Protein AF-A0A957K430-F1 (afdb_monomer_lite)

Radius of gyration: 29.55 Å; chains: 1; bounding box: 72×69×64 Å

Sequence (177 aa):
MTTSRLPGATAEYQPSEAQLERARALDRFNLWAVYLPVIVVSLLVLVLLALLIWTAVINDRSRTLVSATADLLTILAIAPTLLLCALLPGLAIYTVVEGRRRDMAPLRSLQRLFWRLESLIVRVRGIVNQYAPQVARPVTRFNAWFARQETLITRLLTPGGAATVRQDRDSTHELEE

Structure (mmCIF, N/CA/C/O backbone):
data_AF-A0A957K430-F1
#
_entry.id   AF-A0A957K430-F1
#
loop_
_atom_site.group_PDB
_atom_site.id
_atom_site.type_symbol
_atom_site.label_atom_id
_atom_site.label_alt_id
_atom_site.label_comp_id
_atom_site.label_asym_id
_atom_site.label_entity_id
_atom_site.label_seq_id
_atom_site.pdbx_PDB_ins_code
_atom_site.Cartn_x
_atom_site.Cartn_y
_atom_site.Cartn_z
_atom_site.occupancy
_atom_site.B_iso_or_equiv
_atom_site.auth_seq_id
_atom_site.auth_comp_id
_atom_site.auth_asym_id
_atom_site.auth_atom_id
_atom_site.pdbx_PDB_model_num
ATOM 1 N N . MET A 1 1 ? -31.094 -24.430 36.180 1.00 42.03 1 MET A N 1
ATOM 2 C CA . MET A 1 1 ? -30.079 -24.588 35.117 1.00 42.03 1 MET A CA 1
ATOM 3 C C . MET A 1 1 ? -30.714 -25.376 33.987 1.00 42.03 1 MET A C 1
ATOM 5 O O . MET A 1 1 ? -30.893 -26.576 34.121 1.00 42.03 1 MET A O 1
ATOM 9 N N . THR A 1 2 ? -31.117 -24.693 32.923 1.00 39.41 2 THR A N 1
ATOM 10 C CA . THR A 1 2 ? -31.759 -25.289 31.745 1.00 39.41 2 THR A CA 1
ATOM 11 C C . THR A 1 2 ? -30.963 -24.819 30.539 1.00 39.41 2 THR A C 1
ATOM 13 O O . THR A 1 2 ? -31.035 -23.663 30.137 1.00 39.41 2 THR A O 1
ATOM 16 N N . THR A 1 3 ? -30.116 -25.698 30.017 1.00 50.22 3 THR A N 1
ATOM 17 C CA . THR A 1 3 ? -29.361 -25.479 28.787 1.00 50.22 3 THR A CA 1
ATOM 18 C C . THR A 1 3 ? -30.305 -25.697 27.606 1.00 50.22 3 THR A C 1
ATOM 20 O O . THR A 1 3 ? -30.557 -26.828 27.196 1.00 50.22 3 THR A O 1
ATOM 23 N N . SER A 1 4 ? -30.863 -24.615 27.054 1.00 52.12 4 SER A N 1
ATOM 24 C CA . SER A 1 4 ? -31.600 -24.694 25.792 1.00 52.12 4 SER A CA 1
ATOM 25 C C . SER A 1 4 ? -30.613 -24.993 24.659 1.00 52.12 4 SER A C 1
ATOM 27 O O . SER A 1 4 ? -29.911 -24.105 24.172 1.00 52.12 4 SER A O 1
ATOM 29 N N . ARG A 1 5 ? -30.537 -26.262 24.250 1.00 51.88 5 ARG A N 1
ATOM 30 C CA . ARG A 1 5 ? -29.963 -26.660 22.961 1.00 51.88 5 ARG A CA 1
ATOM 31 C C . ARG A 1 5 ? -30.824 -26.044 21.858 1.00 51.88 5 ARG A C 1
ATOM 33 O O . ARG A 1 5 ? -31.974 -26.443 21.704 1.00 51.88 5 ARG A O 1
ATOM 40 N N . LEU A 1 6 ? -30.285 -25.088 21.104 1.00 54.28 6 LEU A N 1
ATOM 41 C CA . LEU A 1 6 ? -30.904 -24.668 19.848 1.00 54.28 6 LEU A CA 1
ATOM 42 C C . LEU A 1 6 ? -30.546 -25.700 18.764 1.00 54.28 6 LEU A C 1
ATOM 44 O O . LEU A 1 6 ? -29.362 -26.010 18.600 1.00 54.28 6 LEU A O 1
ATOM 48 N N . PRO A 1 7 ? -31.545 -26.278 18.076 1.00 52.12 7 PRO A N 1
ATOM 49 C CA . PRO A 1 7 ? -31.332 -27.302 17.066 1.00 52.12 7 PRO A CA 1
ATOM 50 C C . PRO A 1 7 ? -30.754 -26.680 15.792 1.00 52.12 7 PRO A C 1
ATOM 52 O O . PRO A 1 7 ? -31.041 -25.532 15.453 1.00 52.12 7 PRO A O 1
ATOM 55 N N . GLY A 1 8 ? -29.923 -27.455 15.097 1.00 55.81 8 GLY A N 1
ATOM 56 C CA . GLY A 1 8 ? -29.256 -27.058 13.865 1.00 55.81 8 GLY A CA 1
ATOM 57 C C . GLY A 1 8 ? -30.226 -26.691 12.746 1.00 55.81 8 GLY A C 1
ATOM 58 O O . GLY A 1 8 ? -30.684 -27.556 12.008 1.00 55.81 8 GLY A O 1
ATOM 59 N N . ALA A 1 9 ? -30.453 -25.394 12.571 1.00 51.62 9 ALA A N 1
ATO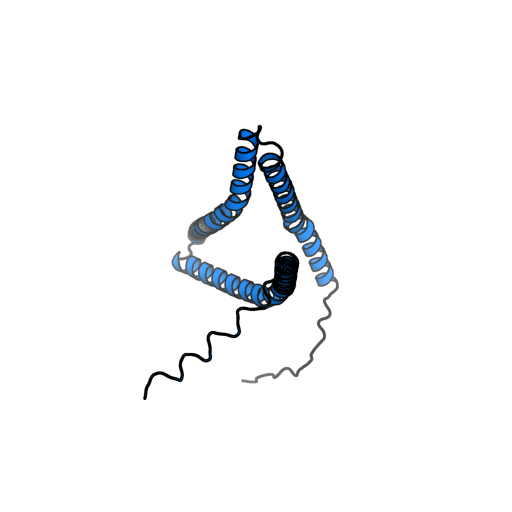M 60 C CA . ALA A 1 9 ? -30.861 -24.824 11.303 1.00 51.62 9 ALA A CA 1
ATOM 61 C C . ALA A 1 9 ? -29.636 -24.127 10.707 1.00 51.62 9 ALA A C 1
ATOM 63 O O . ALA A 1 9 ? -29.209 -23.076 11.186 1.00 51.62 9 ALA A O 1
ATOM 64 N N . THR A 1 10 ? -29.075 -24.696 9.643 1.00 57.97 10 THR A N 1
ATOM 65 C CA . THR A 1 10 ? -28.333 -23.931 8.637 1.00 57.97 10 THR A CA 1
ATOM 66 C C . THR A 1 10 ? -29.332 -23.003 7.945 1.00 57.97 10 THR A C 1
ATOM 68 O O . THR A 1 10 ? -29.718 -23.231 6.803 1.00 57.97 10 THR A O 1
ATOM 71 N N . ALA A 1 11 ? -29.850 -22.014 8.676 1.00 61.00 11 ALA A N 1
ATOM 72 C CA . ALA A 1 11 ? -30.617 -20.938 8.086 1.00 61.00 11 ALA A CA 1
ATOM 73 C C . ALA A 1 11 ? -29.635 -20.192 7.185 1.00 61.00 11 ALA A C 1
ATOM 75 O O . ALA A 1 11 ? -28.700 -19.549 7.667 1.00 61.00 11 ALA A O 1
ATOM 76 N N . GLU A 1 12 ? -29.787 -20.393 5.881 1.00 63.53 12 GLU A N 1
ATOM 77 C CA . GLU A 1 12 ? -29.040 -19.677 4.863 1.00 63.53 12 GLU A CA 1
ATOM 78 C C . GLU A 1 12 ? -29.167 -18.183 5.171 1.00 63.53 12 GLU A C 1
ATOM 80 O O . GLU A 1 12 ? -30.272 -17.648 5.286 1.00 63.53 12 GLU A O 1
ATOM 85 N N . TYR A 1 13 ? -28.033 -17.538 5.449 1.00 69.69 13 TYR A N 1
ATOM 86 C CA . TYR A 1 13 ? -28.005 -16.139 5.850 1.00 69.69 13 TYR A CA 1
ATOM 87 C C . TYR A 1 13 ? -28.546 -15.291 4.694 1.00 69.69 13 TYR A C 1
ATOM 89 O O . TYR A 1 13 ? -27.831 -15.021 3.731 1.00 69.69 13 TYR A O 1
ATOM 97 N N . GLN A 1 14 ? -29.811 -14.881 4.786 1.00 78.31 14 GLN A N 1
ATOM 98 C CA . GLN A 1 14 ? -30.399 -13.880 3.905 1.00 78.31 14 GLN A CA 1
ATOM 99 C C . GLN A 1 14 ? -30.192 -12.500 4.539 1.00 78.31 14 GLN A C 1
ATOM 101 O O . GLN A 1 14 ? -30.824 -12.193 5.555 1.00 78.31 14 GLN A O 1
ATOM 106 N N . PRO A 1 15 ? -29.282 -11.667 4.001 1.00 75.69 15 PRO A N 1
ATOM 107 C CA . PRO A 1 15 ? -29.088 -10.319 4.510 1.00 75.69 15 PRO A CA 1
ATOM 108 C C . PRO A 1 15 ? -30.360 -9.497 4.298 1.00 75.69 15 PRO A C 1
ATOM 110 O O . PRO A 1 15 ? -30.990 -9.570 3.243 1.00 75.69 15 PRO A O 1
ATOM 113 N N . SER A 1 16 ? -30.724 -8.682 5.289 1.00 85.88 16 SER A N 1
ATOM 114 C CA . SER A 1 16 ? -31.849 -7.759 5.123 1.00 85.88 16 SER A CA 1
ATOM 115 C C . SER A 1 16 ? -31.508 -6.658 4.116 1.00 85.88 16 SER A C 1
ATOM 117 O O . SER A 1 16 ? -30.337 -6.315 3.922 1.00 85.88 16 SER A O 1
ATOM 119 N N . GLU A 1 17 ? -32.520 -6.046 3.499 1.00 85.19 17 GLU A N 1
ATOM 120 C CA . GLU A 1 17 ? -32.313 -4.962 2.525 1.00 85.19 17 GLU A CA 1
ATOM 121 C C . GLU A 1 17 ? -31.482 -3.805 3.111 1.00 85.19 17 GLU A C 1
ATOM 123 O O . GLU A 1 17 ? -30.538 -3.326 2.484 1.00 85.19 17 GLU A O 1
ATOM 128 N N . ALA A 1 18 ? -31.716 -3.455 4.380 1.00 81.44 18 ALA A N 1
ATOM 129 C CA . ALA A 1 18 ? -30.932 -2.447 5.095 1.00 81.44 18 ALA A CA 1
ATOM 130 C C . ALA A 1 18 ? -29.457 -2.852 5.315 1.00 81.44 18 ALA A C 1
ATOM 132 O O . ALA A 1 18 ? -28.578 -1.992 5.409 1.00 81.44 18 ALA A O 1
ATOM 133 N N . GLN A 1 19 ? -29.153 -4.150 5.421 1.00 80.00 19 GLN A N 1
ATOM 134 C CA . GLN A 1 19 ? -27.773 -4.643 5.508 1.00 80.00 19 GLN A CA 1
ATOM 135 C C . GLN A 1 19 ? -27.076 -4.587 4.143 1.00 80.00 19 GLN A C 1
ATOM 137 O O . GLN A 1 19 ? -25.907 -4.201 4.074 1.00 80.00 19 GLN A O 1
ATOM 142 N N . LEU A 1 20 ? -27.797 -4.894 3.062 1.00 83.88 20 LEU A N 1
ATOM 143 C CA . LEU A 1 20 ? -27.290 -4.788 1.691 1.00 83.88 20 LEU A CA 1
ATOM 144 C C . LEU A 1 20 ? -26.968 -3.340 1.306 1.00 83.88 20 LEU A C 1
ATOM 146 O O . LEU A 1 20 ? -25.928 -3.082 0.700 1.00 83.88 20 LEU A O 1
ATOM 150 N N . GLU A 1 21 ? -27.806 -2.379 1.692 1.00 83.69 21 GLU A N 1
ATOM 151 C CA . GLU A 1 21 ? -27.538 -0.960 1.436 1.00 83.69 21 GLU A CA 1
ATOM 152 C C . GLU A 1 21 ? -26.276 -0.465 2.149 1.00 83.69 21 GLU A C 1
ATOM 154 O O . GLU A 1 21 ? -25.452 0.231 1.547 1.00 83.69 21 GLU A O 1
ATOM 159 N N . ARG A 1 22 ? -26.075 -0.879 3.408 1.00 84.00 22 ARG A N 1
ATOM 160 C CA . ARG A 1 22 ? -24.855 -0.564 4.167 1.00 84.00 22 ARG A CA 1
ATOM 161 C C . ARG A 1 22 ? -23.616 -1.183 3.528 1.00 84.00 22 ARG A C 1
ATOM 163 O O . ARG A 1 22 ? -22.599 -0.501 3.426 1.00 84.00 22 ARG A O 1
ATOM 170 N N . ALA A 1 23 ? -23.706 -2.426 3.057 1.00 83.06 23 ALA A N 1
ATOM 171 C CA . ALA A 1 23 ? -22.608 -3.091 2.357 1.00 83.06 23 ALA A CA 1
ATOM 172 C C . ALA A 1 23 ? -22.225 -2.346 1.065 1.00 83.06 23 ALA A C 1
ATOM 174 O O . ALA A 1 23 ? -21.067 -1.981 0.888 1.00 83.06 23 ALA A O 1
ATOM 175 N N . ARG A 1 24 ? -23.202 -1.983 0.222 1.00 86.44 24 ARG A N 1
ATOM 176 C CA . ARG A 1 24 ? -22.948 -1.210 -1.012 1.00 86.44 24 ARG A CA 1
ATOM 177 C C . ARG A 1 24 ? -22.379 0.186 -0.744 1.00 86.44 24 ARG A C 1
ATOM 179 O O . ARG A 1 24 ? -21.671 0.745 -1.583 1.00 86.44 24 ARG A O 1
ATOM 186 N N . ALA A 1 25 ? -22.739 0.812 0.376 1.00 84.19 25 ALA A N 1
ATOM 187 C CA . ALA A 1 25 ? -22.161 2.092 0.782 1.00 84.19 25 ALA A CA 1
ATOM 188 C C . ALA A 1 25 ? -20.690 1.936 1.205 1.00 84.19 25 ALA A C 1
ATOM 190 O O . ALA A 1 25 ? -19.847 2.720 0.767 1.00 84.19 25 ALA A O 1
ATOM 191 N N . LEU A 1 26 ? -20.379 0.897 1.986 1.00 84.25 26 LEU A N 1
ATOM 192 C CA . LEU A 1 26 ? -19.012 0.542 2.378 1.00 84.25 26 LEU A CA 1
ATOM 193 C C . LEU A 1 26 ? -18.136 0.202 1.169 1.00 84.25 26 LEU A C 1
ATOM 195 O O . LEU A 1 26 ? -17.012 0.686 1.093 1.00 84.25 26 LEU A O 1
ATOM 199 N N . ASP A 1 27 ? -18.653 -0.554 0.202 1.00 85.94 27 ASP A N 1
ATOM 200 C CA . ASP A 1 27 ? -17.898 -0.923 -1.000 1.00 85.94 27 ASP A CA 1
ATOM 201 C C . ASP A 1 27 ? -17.532 0.299 -1.841 1.00 85.94 27 ASP A C 1
ATOM 203 O O . ASP A 1 27 ? -16.384 0.447 -2.259 1.00 85.94 27 ASP A O 1
ATOM 207 N N . ARG A 1 28 ? -18.479 1.225 -2.039 1.00 85.00 28 ARG A N 1
ATOM 208 C CA . ARG A 1 28 ? -18.211 2.490 -2.740 1.00 85.00 28 ARG A CA 1
ATOM 209 C C . ARG A 1 28 ? -17.177 3.329 -1.998 1.00 85.00 28 ARG A C 1
ATOM 211 O O . ARG A 1 28 ? -16.267 3.858 -2.629 1.00 85.00 28 ARG A O 1
ATOM 218 N N . PHE A 1 29 ? -17.290 3.427 -0.676 1.00 87.50 29 PHE A N 1
ATOM 219 C CA . PHE A 1 29 ? -16.303 4.139 0.128 1.00 87.50 29 PHE A CA 1
ATOM 220 C C . PHE A 1 29 ? -14.915 3.502 0.003 1.00 87.50 29 PHE A C 1
ATOM 222 O O . PHE A 1 29 ? -13.953 4.202 -0.296 1.00 87.50 29 PHE A O 1
ATOM 229 N N . ASN A 1 30 ? -14.810 2.180 0.146 1.00 86.75 30 ASN A N 1
ATOM 230 C CA . ASN A 1 30 ? -13.542 1.464 0.021 1.00 86.75 30 ASN A CA 1
ATOM 231 C C . ASN A 1 30 ? -12.935 1.616 -1.378 1.00 86.75 30 ASN A C 1
ATOM 233 O O . ASN A 1 30 ? -11.725 1.801 -1.497 1.00 86.75 30 ASN A O 1
ATOM 237 N N . LEU A 1 31 ? -13.755 1.598 -2.432 1.00 89.06 31 LEU A N 1
ATOM 238 C CA . LEU A 1 31 ? -13.306 1.834 -3.803 1.00 89.06 31 LEU A CA 1
ATOM 239 C C . LEU A 1 31 ? -12.592 3.177 -3.944 1.00 89.06 31 LEU A C 1
ATOM 241 O O . LEU A 1 31 ? -11.454 3.214 -4.403 1.00 89.06 31 LEU A O 1
ATOM 245 N N . TRP A 1 32 ? -13.228 4.261 -3.511 1.00 89.06 32 TRP A N 1
ATOM 246 C CA . TRP A 1 32 ? -12.690 5.609 -3.688 1.00 89.06 32 TRP A CA 1
ATOM 247 C C . TRP A 1 32 ? -11.604 5.973 -2.671 1.00 89.06 32 TRP A C 1
ATOM 249 O O . TRP A 1 32 ? -10.639 6.642 -3.028 1.00 89.06 32 TRP A O 1
ATOM 259 N N . ALA A 1 33 ? -11.739 5.535 -1.419 1.00 84.06 33 ALA A N 1
ATOM 260 C CA . ALA A 1 33 ? -10.854 5.941 -0.329 1.00 84.06 33 ALA A CA 1
ATOM 261 C C . ALA A 1 33 ? -9.649 5.012 -0.130 1.00 84.06 33 ALA A C 1
ATOM 263 O O . ALA A 1 33 ? -8.625 5.456 0.381 1.00 84.06 33 ALA A O 1
ATOM 264 N N . VAL A 1 34 ? -9.757 3.734 -0.506 1.00 85.38 34 VAL A N 1
ATOM 265 C CA . VAL A 1 34 ? -8.702 2.736 -0.271 1.00 85.38 34 VAL A CA 1
ATOM 266 C C . VAL A 1 34 ? -8.125 2.244 -1.589 1.00 85.38 34 VAL A C 1
ATOM 268 O O . VAL A 1 34 ? -6.931 2.394 -1.830 1.00 85.38 34 VAL A O 1
ATOM 271 N N . TYR A 1 35 ? -8.954 1.679 -2.466 1.00 86.44 35 TYR A N 1
ATOM 272 C CA . TYR A 1 35 ? -8.449 1.005 -3.662 1.00 86.44 35 TYR A CA 1
ATOM 273 C C . TYR A 1 35 ? -7.934 1.985 -4.715 1.00 86.44 35 TYR A C 1
ATOM 275 O O . TYR A 1 35 ? -6.835 1.790 -5.226 1.00 86.44 35 TYR A O 1
ATOM 283 N N . LEU A 1 36 ? -8.669 3.060 -5.008 1.00 90.62 36 LEU A N 1
ATOM 284 C CA . LEU A 1 36 ? -8.257 4.060 -5.992 1.00 90.62 36 LEU A CA 1
ATOM 285 C C . LEU A 1 36 ? -6.883 4.685 -5.675 1.00 90.62 36 LEU A C 1
ATOM 287 O O . LEU A 1 36 ? -6.017 4.628 -6.548 1.00 90.62 36 LEU A O 1
ATOM 291 N N . PRO A 1 37 ? -6.611 5.228 -4.469 1.00 84.44 37 PRO A N 1
ATOM 292 C CA . PRO A 1 37 ? -5.294 5.789 -4.173 1.00 84.44 37 PRO A CA 1
ATOM 293 C C . PRO A 1 37 ? -4.187 4.730 -4.212 1.00 84.44 37 PRO A C 1
ATOM 295 O O . PRO A 1 37 ? -3.105 5.014 -4.719 1.00 84.44 37 PRO A O 1
ATOM 298 N N . VAL A 1 38 ? -4.453 3.496 -3.766 1.00 85.88 38 VAL A N 1
ATOM 299 C CA . VAL A 1 38 ? -3.484 2.392 -3.877 1.00 85.88 38 VAL A CA 1
ATOM 300 C C . VAL A 1 38 ? -3.161 2.083 -5.340 1.00 85.88 38 VAL A C 1
ATOM 302 O O . VAL A 1 38 ? -1.989 1.917 -5.679 1.00 85.88 38 VAL A O 1
ATOM 305 N N . ILE A 1 39 ? -4.164 2.050 -6.222 1.00 88.56 39 ILE A N 1
ATOM 306 C CA . ILE A 1 39 ? -3.973 1.840 -7.664 1.00 88.56 39 ILE A CA 1
ATOM 307 C C . ILE A 1 39 ? -3.162 2.989 -8.269 1.00 88.56 39 ILE A C 1
ATOM 309 O O . ILE A 1 39 ? -2.197 2.732 -8.984 1.00 88.56 39 ILE A O 1
ATOM 313 N N . VAL A 1 40 ? -3.503 4.243 -7.957 1.00 91.56 40 VAL A N 1
ATOM 314 C CA . VAL A 1 40 ? -2.795 5.428 -8.471 1.00 91.56 40 VAL A CA 1
ATOM 315 C C . VAL A 1 40 ? -1.325 5.415 -8.056 1.00 91.56 40 VAL A C 1
ATOM 317 O O . VAL A 1 40 ? -0.451 5.589 -8.902 1.00 91.56 40 VAL A O 1
ATOM 320 N N . VAL A 1 41 ? -1.036 5.150 -6.780 1.00 86.56 41 VAL A N 1
ATOM 321 C CA . VAL A 1 41 ? 0.344 5.046 -6.283 1.00 86.56 41 VAL A CA 1
ATOM 322 C C . VAL A 1 41 ? 1.075 3.877 -6.946 1.00 86.56 41 VAL A C 1
ATOM 324 O O . VAL A 1 41 ? 2.214 4.037 -7.371 1.00 86.56 41 VAL A O 1
ATOM 327 N N . SER A 1 42 ? 0.421 2.724 -7.103 1.00 85.94 42 SER A N 1
ATOM 328 C CA . SER A 1 42 ? 1.024 1.553 -7.758 1.00 85.94 42 SER A CA 1
ATOM 329 C C . SER A 1 42 ? 1.378 1.830 -9.224 1.00 85.94 42 SER A C 1
ATOM 331 O O . SER A 1 42 ? 2.466 1.475 -9.676 1.00 85.94 42 SER A O 1
ATOM 333 N N . LEU A 1 43 ? 0.490 2.504 -9.964 1.00 92.44 43 LEU A N 1
ATOM 334 C CA . LEU A 1 43 ? 0.752 2.933 -11.340 1.00 92.44 43 LEU A CA 1
ATOM 335 C C . LEU A 1 43 ? 1.891 3.952 -11.404 1.00 92.44 43 LEU A C 1
ATOM 337 O O . LEU A 1 43 ? 2.758 3.836 -12.265 1.00 92.44 43 LEU A O 1
ATOM 341 N N . LEU A 1 44 ? 1.928 4.911 -10.476 1.00 89.62 44 LEU A N 1
ATOM 342 C CA . LEU A 1 44 ? 3.011 5.887 -10.391 1.00 89.62 44 LEU A CA 1
ATOM 343 C C . LEU A 1 44 ? 4.366 5.198 -10.177 1.00 89.62 44 LEU A C 1
ATOM 345 O O . LEU A 1 44 ? 5.322 5.513 -10.880 1.00 89.62 44 LEU A O 1
ATOM 349 N N . VAL A 1 45 ? 4.444 4.221 -9.266 1.00 87.25 45 VAL A N 1
ATOM 350 C CA . VAL A 1 45 ? 5.665 3.426 -9.042 1.00 87.25 45 VAL A CA 1
ATOM 351 C C . VAL A 1 45 ? 6.086 2.693 -10.311 1.00 87.25 45 VAL A C 1
ATOM 353 O O . VAL A 1 45 ? 7.260 2.742 -10.667 1.00 87.25 45 VAL A O 1
ATOM 356 N N . LEU A 1 46 ? 5.152 2.048 -11.019 1.00 89.75 46 LEU A N 1
ATOM 357 C CA . LEU A 1 46 ? 5.450 1.355 -12.277 1.00 89.75 46 LEU A CA 1
ATOM 358 C C . LEU A 1 46 ? 6.007 2.308 -13.342 1.00 89.75 46 LEU A C 1
ATOM 360 O O . LEU A 1 46 ? 6.986 1.973 -14.007 1.00 89.75 46 LEU A O 1
ATOM 364 N N . VAL A 1 47 ? 5.422 3.500 -13.479 1.00 90.38 47 VAL A N 1
ATOM 365 C CA . VAL A 1 47 ? 5.899 4.531 -14.413 1.00 90.38 47 VAL A CA 1
ATOM 366 C C . VAL A 1 47 ? 7.300 5.008 -14.033 1.00 90.38 47 VAL A C 1
ATO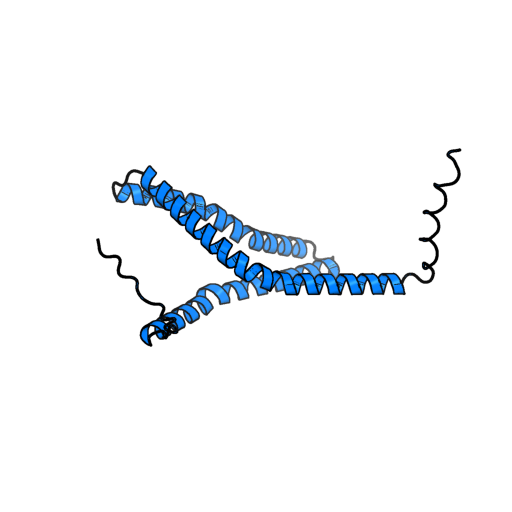M 368 O O . VAL A 1 47 ? 8.169 5.082 -14.900 1.00 90.38 47 VAL A O 1
ATOM 371 N N . LEU A 1 48 ? 7.548 5.288 -12.751 1.00 86.44 48 LEU A N 1
ATOM 372 C CA . LEU A 1 48 ? 8.867 5.700 -12.263 1.00 86.44 48 LEU A CA 1
ATOM 373 C C . LEU A 1 48 ? 9.919 4.605 -12.465 1.00 86.44 48 LEU A C 1
ATOM 375 O O . LEU A 1 48 ? 11.045 4.903 -12.852 1.00 86.44 48 LEU A O 1
ATOM 379 N N . LEU A 1 49 ? 9.551 3.341 -12.259 1.00 86.44 49 LEU A N 1
ATOM 380 C CA . LEU A 1 49 ? 10.436 2.201 -12.470 1.00 86.44 49 LEU A CA 1
ATOM 381 C C . LEU A 1 49 ? 10.768 2.013 -13.957 1.00 86.44 49 LEU A C 1
ATOM 383 O O . LEU A 1 49 ? 11.928 1.808 -14.305 1.00 86.44 49 LEU A O 1
ATOM 387 N N . ALA A 1 50 ? 9.779 2.150 -14.844 1.00 87.50 50 ALA A N 1
ATOM 388 C CA . ALA A 1 50 ? 10.003 2.133 -16.287 1.00 87.50 50 ALA A CA 1
ATOM 389 C C . ALA A 1 50 ? 10.911 3.294 -16.737 1.00 87.50 50 ALA A C 1
ATOM 391 O O . ALA A 1 50 ? 11.834 3.080 -17.522 1.00 87.50 50 ALA A O 1
ATOM 392 N N . LEU A 1 51 ? 10.701 4.501 -16.195 1.00 85.00 51 LEU A N 1
ATOM 393 C CA . LEU A 1 51 ? 11.561 5.669 -16.420 1.00 85.00 51 LEU A CA 1
ATOM 394 C C . LEU A 1 51 ? 12.994 5.436 -15.936 1.00 85.00 51 LEU A C 1
ATOM 396 O O . LEU A 1 51 ? 13.942 5.791 -16.637 1.00 85.00 51 LEU A O 1
ATOM 400 N N . LEU A 1 52 ? 13.163 4.821 -14.766 1.00 83.88 52 LEU A N 1
ATOM 401 C CA . LEU A 1 52 ? 14.473 4.487 -14.220 1.00 83.88 52 LEU A CA 1
ATOM 402 C C . LEU A 1 52 ? 15.206 3.496 -15.132 1.00 83.88 52 LEU A C 1
ATOM 404 O O . LEU A 1 52 ? 16.356 3.735 -15.481 1.00 83.88 52 LEU A O 1
ATOM 408 N N . ILE A 1 53 ? 14.536 2.427 -15.579 1.00 84.12 53 ILE A N 1
ATOM 409 C CA . ILE A 1 53 ? 15.128 1.440 -16.497 1.00 84.12 53 ILE A CA 1
ATOM 410 C C . ILE A 1 53 ? 15.495 2.103 -17.829 1.00 84.12 53 ILE A C 1
ATOM 412 O O . ILE A 1 53 ? 16.606 1.924 -18.323 1.00 84.12 53 ILE A O 1
ATOM 416 N N . TRP A 1 54 ? 14.591 2.905 -18.396 1.00 83.31 54 TRP A N 1
ATOM 417 C CA . TRP A 1 54 ? 14.835 3.614 -19.651 1.00 83.31 54 TRP A CA 1
ATOM 418 C C . TRP A 1 54 ? 16.044 4.553 -19.554 1.00 83.31 54 TRP A C 1
ATOM 420 O O . TRP A 1 54 ? 16.938 4.515 -20.398 1.00 83.31 54 TRP A O 1
ATOM 430 N N . THR A 1 55 ? 16.104 5.38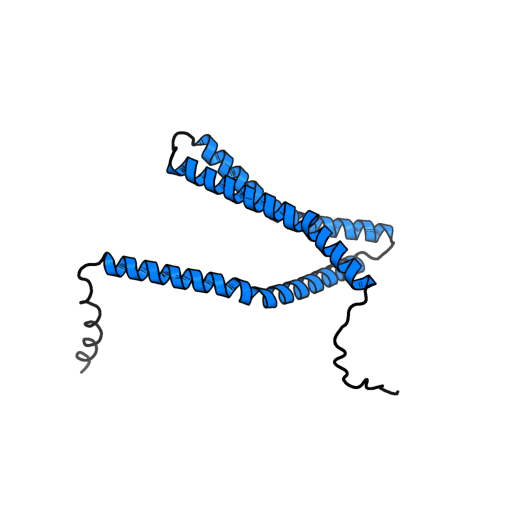3 -18.511 1.00 82.12 55 THR A N 1
ATOM 431 C CA . THR A 1 55 ? 17.200 6.345 -18.322 1.00 82.12 55 THR A CA 1
ATOM 432 C C . THR A 1 55 ? 18.522 5.659 -17.989 1.00 82.12 55 THR A C 1
ATOM 434 O O . THR A 1 55 ? 19.547 6.066 -18.524 1.00 82.12 55 THR A O 1
ATOM 437 N N . ALA A 1 56 ? 18.512 4.594 -17.184 1.00 80.25 56 ALA A N 1
ATOM 438 C CA . ALA A 1 56 ? 19.722 3.876 -16.792 1.00 80.25 56 ALA A CA 1
ATOM 439 C C . ALA A 1 56 ? 20.315 3.001 -17.910 1.00 80.25 56 ALA A C 1
ATOM 441 O O . ALA A 1 56 ? 21.530 2.857 -17.977 1.00 80.25 56 ALA A O 1
ATOM 442 N N . VAL A 1 57 ? 19.486 2.405 -18.777 1.00 79.31 57 VAL A N 1
ATOM 443 C CA . VAL A 1 57 ? 19.950 1.443 -19.797 1.00 79.31 57 VAL A CA 1
ATOM 444 C C . VAL A 1 57 ? 20.144 2.090 -21.168 1.00 79.31 57 VAL A C 1
ATOM 446 O O . VAL A 1 57 ? 21.068 1.728 -21.890 1.00 79.31 57 VAL A O 1
ATOM 449 N N . ILE A 1 58 ? 19.278 3.034 -21.554 1.00 75.62 58 ILE A N 1
ATOM 450 C CA . ILE A 1 58 ? 19.242 3.573 -22.925 1.00 75.62 58 ILE A CA 1
ATOM 451 C C . ILE A 1 58 ? 19.885 4.963 -23.008 1.00 75.62 58 ILE A C 1
ATOM 453 O O . ILE A 1 58 ? 20.441 5.313 -24.048 1.00 75.62 58 ILE A O 1
ATOM 457 N N . ASN A 1 59 ? 19.842 5.764 -21.935 1.00 72.12 59 ASN A N 1
ATOM 458 C CA . ASN A 1 59 ? 20.304 7.155 -21.962 1.00 72.12 59 ASN A CA 1
ATOM 459 C C . ASN A 1 59 ? 21.256 7.507 -20.806 1.00 72.12 59 ASN A C 1
ATOM 461 O O . ASN A 1 59 ? 20.938 8.296 -19.912 1.00 72.12 59 ASN A O 1
ATOM 465 N N . ASP A 1 60 ? 22.480 6.988 -20.896 1.00 67.31 60 ASP A N 1
ATOM 466 C CA . ASP A 1 60 ? 23.538 7.090 -19.877 1.00 67.31 60 ASP A CA 1
ATOM 467 C C . ASP A 1 60 ? 24.051 8.532 -19.620 1.00 67.31 60 ASP A C 1
ATOM 469 O O . ASP A 1 60 ? 24.796 8.811 -18.679 1.00 67.31 60 ASP A O 1
ATOM 473 N N . ARG A 1 61 ? 23.620 9.510 -20.435 1.00 65.50 61 ARG A N 1
ATOM 474 C CA . ARG A 1 61 ? 23.958 10.936 -20.250 1.00 65.50 61 ARG A CA 1
ATOM 475 C C . ARG A 1 61 ? 23.210 11.601 -19.094 1.00 65.50 61 ARG A C 1
ATOM 477 O O . ARG A 1 61 ? 23.536 12.726 -18.730 1.00 65.50 61 ARG A O 1
ATOM 484 N N . SER A 1 62 ? 22.236 10.917 -18.499 1.00 72.19 62 SER A N 1
ATOM 485 C CA . SER A 1 62 ? 21.294 11.509 -17.545 1.00 72.19 62 SER A CA 1
ATOM 486 C C . SER A 1 62 ? 21.468 10.988 -16.115 1.00 72.19 62 SER A C 1
ATOM 488 O O . SER A 1 62 ? 20.482 10.704 -15.437 1.00 72.19 62 SER A O 1
ATOM 490 N N . ARG A 1 63 ? 22.711 10.863 -15.628 1.00 74.50 63 ARG A N 1
ATOM 491 C CA . ARG A 1 63 ? 23.011 10.330 -14.279 1.00 74.50 63 ARG A CA 1
ATOM 492 C C . ARG A 1 63 ? 22.229 11.023 -13.155 1.00 74.50 63 ARG A C 1
ATOM 494 O O . ARG A 1 63 ? 21.796 10.371 -12.211 1.00 74.50 63 ARG A O 1
ATOM 501 N N . THR A 1 64 ? 21.992 12.327 -13.285 1.00 78.81 64 THR A N 1
ATOM 502 C CA . THR A 1 64 ? 21.194 13.119 -12.338 1.00 78.81 64 THR A CA 1
ATOM 503 C C . THR A 1 64 ? 19.721 12.704 -12.320 1.00 78.81 64 THR A C 1
ATOM 505 O O . THR A 1 64 ? 19.122 12.650 -11.250 1.00 78.81 64 THR A O 1
ATOM 508 N N . LEU A 1 65 ? 19.143 12.364 -13.481 1.00 77.19 65 LEU A N 1
ATOM 509 C CA . LEU A 1 65 ? 17.772 11.850 -13.561 1.00 77.19 65 LEU A CA 1
ATOM 510 C C . LEU A 1 65 ? 17.684 10.459 -12.934 1.00 77.19 65 LEU A C 1
ATOM 512 O O . LEU A 1 65 ? 16.794 10.230 -12.122 1.00 77.19 65 LEU A O 1
ATOM 516 N N . VAL A 1 66 ? 18.637 9.567 -13.223 1.00 80.06 66 VAL A N 1
ATOM 517 C CA . VAL A 1 66 ? 18.677 8.216 -12.633 1.00 80.06 66 VAL A CA 1
ATOM 518 C C . VAL A 1 66 ? 18.695 8.290 -11.102 1.00 80.06 66 VAL A C 1
ATOM 520 O O . VAL A 1 66 ? 17.857 7.666 -10.453 1.00 80.06 66 VAL A O 1
ATOM 523 N N . SER A 1 67 ? 19.572 9.120 -10.525 1.00 82.56 67 SER A N 1
ATOM 524 C CA . SER A 1 67 ? 19.639 9.320 -9.069 1.00 82.56 67 SER A CA 1
ATOM 525 C C . SER A 1 67 ? 18.331 9.874 -8.497 1.00 82.56 67 SER A C 1
ATOM 527 O O . SER A 1 67 ? 17.816 9.335 -7.523 1.00 82.56 67 SER A O 1
ATOM 529 N N . ALA A 1 68 ? 17.750 10.905 -9.120 1.00 80.38 68 ALA A N 1
ATOM 530 C CA . ALA A 1 68 ? 16.516 11.521 -8.632 1.00 80.38 68 ALA A CA 1
ATOM 531 C C . ALA A 1 68 ? 15.315 10.558 -8.679 1.00 80.38 68 ALA A C 1
ATOM 533 O O . ALA A 1 68 ? 14.516 10.512 -7.743 1.00 80.38 68 ALA A O 1
ATOM 534 N N . THR A 1 69 ? 15.190 9.761 -9.749 1.00 82.69 69 THR A N 1
ATOM 535 C CA . THR A 1 69 ? 14.120 8.752 -9.856 1.00 82.69 69 THR A CA 1
ATOM 536 C C . THR A 1 69 ? 14.301 7.632 -8.831 1.00 82.69 69 THR A C 1
ATOM 538 O O . THR A 1 69 ? 13.315 7.190 -8.245 1.00 82.69 69 THR A O 1
ATOM 541 N N . ALA A 1 70 ? 15.540 7.195 -8.581 1.00 82.62 70 ALA A N 1
ATOM 542 C CA . ALA A 1 70 ? 15.842 6.174 -7.581 1.00 82.62 70 ALA A CA 1
ATOM 543 C C . ALA A 1 70 ? 15.535 6.654 -6.152 1.00 82.62 70 ALA A C 1
ATOM 545 O O . ALA A 1 70 ? 14.901 5.925 -5.383 1.00 82.62 70 ALA A O 1
ATOM 546 N N . ASP A 1 71 ? 15.903 7.892 -5.813 1.00 85.62 71 ASP A N 1
ATOM 547 C CA . ASP A 1 71 ? 15.587 8.494 -4.514 1.00 85.62 71 ASP A CA 1
ATOM 548 C C . ASP A 1 71 ? 14.077 8.638 -4.321 1.00 85.62 71 ASP A C 1
ATOM 550 O O . ASP A 1 71 ? 13.547 8.268 -3.274 1.00 85.62 71 ASP A O 1
ATOM 554 N N . LEU A 1 72 ? 13.355 9.097 -5.349 1.00 83.81 72 LEU A N 1
ATOM 555 C CA . LEU A 1 72 ? 11.898 9.210 -5.293 1.00 83.81 72 LEU A CA 1
ATOM 556 C C . LEU A 1 72 ? 11.234 7.846 -5.063 1.00 83.81 72 LEU A C 1
ATOM 558 O O . LEU A 1 72 ? 10.331 7.737 -4.235 1.00 83.81 72 LEU A O 1
ATOM 562 N N . LEU A 1 73 ? 11.699 6.801 -5.755 1.00 85.06 73 LEU A N 1
ATOM 563 C CA . LEU A 1 73 ? 11.197 5.436 -5.590 1.00 85.06 73 LEU A CA 1
ATOM 564 C C . LEU A 1 73 ? 11.467 4.911 -4.172 1.00 85.06 73 LEU A C 1
ATOM 566 O O . LEU A 1 73 ? 10.601 4.294 -3.553 1.00 85.06 73 LEU A O 1
ATOM 570 N N . THR A 1 74 ? 12.650 5.217 -3.640 1.00 84.50 74 THR A N 1
ATOM 571 C CA . THR A 1 74 ? 13.070 4.852 -2.283 1.00 84.50 74 THR A CA 1
ATOM 572 C C . THR A 1 74 ? 12.211 5.552 -1.233 1.00 84.50 74 THR A C 1
ATOM 574 O O . THR A 1 74 ? 11.703 4.901 -0.321 1.00 84.50 74 THR A O 1
ATOM 577 N N . ILE A 1 75 ? 11.965 6.857 -1.383 1.00 85.94 75 ILE A N 1
ATOM 578 C CA . ILE A 1 75 ? 11.074 7.620 -0.499 1.00 85.94 75 ILE A CA 1
ATOM 579 C C . ILE A 1 75 ? 9.661 7.038 -0.539 1.00 85.94 75 ILE A C 1
ATOM 581 O O . ILE A 1 75 ? 9.068 6.820 0.515 1.00 85.94 75 ILE A O 1
ATOM 585 N N . LEU A 1 76 ? 9.128 6.736 -1.726 1.00 84.12 76 LEU A N 1
ATOM 586 C CA . LEU A 1 76 ? 7.781 6.177 -1.860 1.00 84.12 76 LEU A CA 1
ATOM 587 C C . LEU A 1 76 ? 7.659 4.779 -1.234 1.00 84.12 76 LEU A C 1
ATOM 589 O O . LEU A 1 76 ? 6.598 4.434 -0.717 1.00 84.12 76 LEU A O 1
ATOM 593 N N . ALA A 1 77 ? 8.736 3.991 -1.250 1.00 82.31 77 ALA A N 1
ATOM 594 C CA . ALA A 1 77 ? 8.784 2.670 -0.631 1.00 82.31 77 ALA A CA 1
ATOM 595 C C . ALA A 1 77 ? 8.956 2.726 0.897 1.00 82.31 77 ALA A C 1
ATOM 597 O O . ALA A 1 77 ? 8.380 1.904 1.610 1.00 82.31 77 ALA A O 1
ATOM 598 N N . ILE A 1 78 ? 9.732 3.688 1.408 1.00 86.31 78 ILE A N 1
ATOM 599 C CA . ILE A 1 78 ? 10.050 3.823 2.838 1.00 86.31 78 ILE A CA 1
ATOM 600 C C . ILE A 1 78 ? 8.981 4.629 3.595 1.00 86.31 78 ILE A C 1
ATOM 602 O O . ILE A 1 78 ? 8.733 4.381 4.775 1.00 86.31 78 ILE A O 1
ATOM 606 N N . ALA A 1 79 ? 8.318 5.590 2.950 1.00 84.56 79 ALA A N 1
ATOM 607 C CA . ALA A 1 79 ? 7.321 6.439 3.602 1.00 84.56 79 ALA A CA 1
ATOM 608 C C . ALA A 1 79 ? 6.166 5.651 4.260 1.00 84.56 79 ALA A C 1
ATOM 610 O O . ALA A 1 79 ? 5.843 5.956 5.411 1.00 84.56 79 ALA A O 1
ATOM 611 N N . PRO A 1 80 ? 5.570 4.613 3.635 1.00 80.31 80 PRO A N 1
ATOM 612 C CA . PRO A 1 80 ? 4.522 3.812 4.268 1.00 80.31 80 PRO A CA 1
ATOM 613 C C . PRO A 1 80 ? 5.021 3.071 5.511 1.00 80.31 80 PRO A C 1
ATOM 615 O O . PRO A 1 80 ? 4.315 3.006 6.517 1.00 80.31 80 PRO A O 1
ATOM 618 N N . THR A 1 81 ? 6.245 2.541 5.469 1.00 82.00 81 THR A N 1
ATOM 619 C CA . THR A 1 81 ? 6.882 1.849 6.597 1.00 82.00 81 THR A CA 1
ATOM 620 C C . THR A 1 81 ? 7.192 2.812 7.734 1.00 82.00 81 THR A C 1
ATOM 622 O O . THR A 1 81 ? 6.896 2.495 8.883 1.00 82.00 81 THR A O 1
ATOM 625 N N . LEU A 1 82 ? 7.700 4.011 7.437 1.00 83.06 82 LEU A N 1
ATOM 626 C CA . LEU A 1 82 ? 7.887 5.065 8.438 1.00 83.06 82 LEU A CA 1
ATOM 627 C C . LEU A 1 82 ? 6.561 5.490 9.071 1.00 83.06 82 LEU A C 1
ATOM 629 O O . LEU A 1 82 ? 6.494 5.660 10.287 1.00 83.06 82 LEU A O 1
ATOM 633 N N . LEU A 1 83 ? 5.498 5.608 8.275 1.00 83.62 83 LEU A N 1
ATOM 634 C CA . LEU A 1 83 ? 4.169 5.969 8.762 1.00 83.62 83 LEU A CA 1
ATOM 635 C C . LEU A 1 83 ? 3.585 4.877 9.673 1.00 83.62 83 LEU A C 1
ATOM 637 O O . LEU A 1 83 ? 3.030 5.188 10.726 1.00 83.62 83 LEU A O 1
ATOM 641 N N . LEU A 1 84 ? 3.788 3.599 9.333 1.00 80.44 84 LEU A N 1
ATOM 642 C CA . LEU A 1 84 ? 3.455 2.458 10.194 1.00 80.44 84 LEU A CA 1
ATOM 643 C C . LEU A 1 84 ? 4.260 2.466 11.500 1.00 80.44 84 LEU A C 1
ATOM 645 O O . LEU A 1 84 ? 3.690 2.283 12.577 1.00 80.44 84 LEU A O 1
ATOM 649 N N . CYS A 1 85 ? 5.568 2.716 11.419 1.00 81.69 85 CYS A N 1
ATOM 650 C CA . CYS A 1 85 ? 6.438 2.823 12.587 1.00 81.69 85 CYS A CA 1
ATOM 651 C C . CYS A 1 85 ? 6.045 3.995 13.492 1.00 81.69 85 CYS A C 1
ATOM 653 O O . CYS A 1 85 ? 6.103 3.851 14.708 1.00 81.69 85 CYS A O 1
ATOM 655 N N . ALA A 1 86 ? 5.602 5.124 12.929 1.00 81.00 86 ALA A N 1
ATOM 656 C CA . ALA A 1 86 ? 5.111 6.283 13.676 1.00 81.00 86 ALA A CA 1
ATOM 657 C C . ALA A 1 86 ? 3.719 6.056 14.297 1.00 81.00 86 ALA A C 1
ATOM 659 O O . ALA A 1 86 ? 3.378 6.675 15.309 1.00 81.00 86 ALA A O 1
ATOM 660 N N . LEU A 1 87 ? 2.926 5.136 13.740 1.00 84.06 87 LEU A N 1
ATOM 661 C CA . LEU A 1 87 ? 1.592 4.814 14.243 1.00 84.06 87 LEU A CA 1
ATOM 662 C C . LEU A 1 87 ? 1.639 4.220 15.658 1.00 84.06 87 LEU A C 1
ATOM 664 O O . LEU A 1 87 ? 0.809 4.568 16.491 1.00 84.06 87 LEU A O 1
ATOM 668 N N . LEU A 1 88 ? 2.620 3.361 15.953 1.00 77.75 88 LEU A N 1
ATOM 669 C CA . LEU A 1 88 ? 2.818 2.738 17.270 1.00 77.75 88 LEU A CA 1
ATOM 670 C C . LEU A 1 88 ? 3.040 3.756 18.409 1.00 77.75 88 LEU A C 1
ATOM 672 O O . LEU A 1 88 ? 2.246 3.757 19.356 1.00 77.75 88 LEU A O 1
ATOM 676 N N . PRO A 1 89 ? 4.057 4.641 18.352 1.00 81.31 89 PRO A N 1
ATOM 677 C CA . PRO A 1 89 ? 4.250 5.669 19.368 1.00 81.31 89 PRO A CA 1
ATOM 678 C C . PRO A 1 89 ? 3.100 6.681 19.369 1.00 81.31 89 PRO A C 1
ATOM 680 O O . PRO A 1 89 ? 2.678 7.101 20.444 1.00 81.31 89 PRO A O 1
ATOM 683 N N . GLY A 1 90 ? 2.524 7.014 18.207 1.00 83.62 90 GLY A N 1
ATOM 684 C CA . GLY A 1 90 ? 1.344 7.879 18.127 1.00 83.62 90 GLY A CA 1
ATOM 685 C C . GLY A 1 90 ? 0.139 7.308 18.882 1.00 83.62 90 GLY A C 1
ATOM 686 O O . GLY A 1 90 ? -0.498 8.010 19.669 1.00 83.62 90 GLY A O 1
ATOM 687 N N . LEU A 1 91 ? -0.134 6.012 18.716 1.00 79.56 91 LEU A N 1
ATOM 688 C CA . LEU A 1 91 ? -1.207 5.307 19.413 1.00 79.56 91 LEU A CA 1
ATOM 689 C C . LEU A 1 91 ? -0.926 5.215 20.920 1.00 79.56 91 LEU A C 1
ATOM 691 O O . LEU A 1 91 ? -1.831 5.421 21.728 1.00 79.56 91 LEU A O 1
ATOM 695 N N . ALA A 1 92 ? 0.328 4.966 21.311 1.00 76.25 92 ALA A N 1
ATOM 696 C CA . ALA A 1 92 ? 0.736 4.960 22.713 1.00 76.25 92 ALA A CA 1
ATOM 697 C C . ALA A 1 92 ? 0.493 6.329 23.371 1.00 76.25 92 ALA A C 1
ATOM 699 O O . ALA A 1 92 ? -0.187 6.403 24.397 1.00 76.25 92 ALA A O 1
ATOM 700 N N . ILE A 1 93 ? 0.944 7.421 22.745 1.00 84.12 93 ILE A N 1
ATOM 701 C CA . ILE A 1 93 ? 0.711 8.790 23.227 1.00 84.12 93 ILE A CA 1
ATOM 702 C C . ILE A 1 93 ? -0.790 9.075 23.329 1.00 84.12 93 ILE A C 1
ATOM 704 O O . ILE A 1 93 ? -1.255 9.529 24.376 1.00 84.12 93 ILE A O 1
ATOM 708 N N . TYR A 1 94 ? -1.565 8.747 22.290 1.00 82.94 94 TYR A N 1
ATOM 709 C CA . TYR A 1 94 ? -3.018 8.918 22.290 1.00 82.94 94 TYR A CA 1
ATOM 710 C C . TYR A 1 94 ? -3.677 8.213 23.483 1.00 82.94 94 TYR A C 1
ATOM 712 O O . TYR A 1 94 ? -4.488 8.809 24.189 1.00 82.94 94 TYR A O 1
ATOM 720 N N . THR A 1 95 ? -3.291 6.967 23.772 1.00 77.38 95 THR A N 1
ATOM 721 C CA . THR A 1 95 ? -3.873 6.203 24.890 1.00 77.38 95 THR A CA 1
ATOM 722 C C . THR A 1 95 ? -3.521 6.765 26.261 1.00 77.38 95 THR A C 1
ATOM 724 O O . THR A 1 95 ? -4.333 6.666 27.183 1.00 77.38 95 THR A O 1
ATOM 727 N N . VAL A 1 96 ? -2.340 7.370 26.407 1.00 78.12 96 VAL A N 1
ATOM 728 C CA . VAL A 1 96 ? -1.922 8.035 27.645 1.00 78.12 96 VAL A CA 1
ATOM 729 C C . VAL A 1 96 ? -2.689 9.341 27.831 1.00 78.12 96 VAL A C 1
ATOM 731 O O . VAL A 1 96 ? -3.201 9.594 28.921 1.00 78.12 96 VAL A O 1
ATOM 734 N N . VAL A 1 97 ? -2.818 10.152 26.778 1.00 81.25 97 VAL A N 1
ATOM 735 C CA . VAL A 1 97 ? -3.562 11.421 26.819 1.00 81.25 97 VAL A CA 1
ATOM 736 C C . VAL A 1 97 ? -5.044 11.173 27.097 1.00 81.25 97 VAL A C 1
ATOM 738 O O . VAL A 1 97 ? -5.615 11.802 27.985 1.00 81.25 97 VAL A O 1
ATOM 741 N N . GLU A 1 98 ? -5.661 10.223 26.397 1.00 77.94 98 GLU A N 1
ATOM 742 C CA . GLU A 1 98 ? -7.075 9.894 26.585 1.00 77.94 98 GLU A CA 1
ATOM 743 C C . GLU A 1 98 ? -7.328 9.210 27.938 1.00 77.94 98 GLU A C 1
ATOM 745 O O . GLU A 1 98 ? -8.337 9.474 28.589 1.00 77.94 98 GLU A O 1
ATOM 750 N N . GLY A 1 99 ? -6.392 8.377 28.408 1.00 71.69 99 GLY A N 1
ATOM 751 C CA . GLY A 1 99 ? -6.442 7.773 29.742 1.00 71.69 99 GLY A CA 1
ATOM 752 C C . GLY A 1 99 ? -6.395 8.815 30.861 1.00 71.69 99 GLY A C 1
ATOM 753 O O . GLY A 1 99 ? -7.182 8.726 31.801 1.00 71.69 99 GLY A O 1
ATOM 754 N N . ARG A 1 100 ? -5.548 9.846 30.712 1.00 70.38 100 ARG A N 1
ATOM 755 C CA . ARG A 1 100 ? -5.492 11.001 31.624 1.00 70.38 100 ARG A CA 1
ATOM 756 C C . ARG A 1 100 ? -6.762 11.850 31.585 1.00 70.38 100 ARG A C 1
ATOM 758 O O . ARG A 1 100 ? -7.171 12.347 32.621 1.00 70.38 100 ARG A O 1
ATOM 765 N N . ARG A 1 101 ? -7.402 12.005 30.420 1.00 74.50 101 ARG A N 1
ATOM 766 C CA . ARG A 1 101 ? -8.675 12.744 30.294 1.00 74.50 101 ARG A CA 1
ATOM 767 C C . ARG A 1 101 ? -9.867 12.033 30.939 1.00 74.50 101 ARG A C 1
ATOM 769 O O . ARG A 1 101 ? -10.870 12.682 31.207 1.00 74.50 101 ARG A O 1
ATOM 776 N N . ARG A 1 102 ? -9.787 10.714 31.141 1.00 72.31 102 ARG A N 1
ATOM 777 C CA . ARG A 1 102 ? -10.891 9.876 31.646 1.00 72.31 102 ARG A CA 1
ATOM 778 C C . ARG A 1 102 ? -10.638 9.278 33.037 1.00 72.31 102 ARG A C 1
ATOM 780 O O . ARG A 1 102 ? -11.335 8.331 33.393 1.00 72.31 102 ARG A O 1
ATOM 787 N N . ASP A 1 103 ? -9.625 9.751 33.769 1.00 66.69 103 ASP A N 1
ATOM 788 C CA . ASP A 1 103 ? -9.199 9.218 35.078 1.00 66.69 103 ASP A CA 1
ATOM 789 C C . ASP A 1 103 ? -9.039 7.684 35.113 1.00 66.69 103 ASP A C 1
ATOM 791 O O . ASP A 1 103 ? -9.262 7.012 36.122 1.00 66.69 103 ASP A O 1
ATOM 795 N N . MET A 1 104 ? -8.642 7.085 33.986 1.00 58.88 104 MET A N 1
ATOM 796 C CA . MET A 1 104 ? -8.391 5.649 33.915 1.00 58.88 104 MET A CA 1
ATOM 797 C C . MET A 1 104 ? -6.916 5.366 34.190 1.00 58.88 104 MET A C 1
ATOM 799 O O . MET A 1 104 ? -6.036 5.916 33.531 1.00 58.88 104 MET A O 1
ATOM 803 N N . ALA A 1 105 ? -6.644 4.445 35.121 1.00 60.81 105 ALA A N 1
ATOM 804 C CA . ALA A 1 105 ? -5.286 4.007 35.432 1.00 60.81 105 ALA A CA 1
ATOM 805 C C . ALA A 1 105 ? -4.528 3.584 34.147 1.00 60.81 105 ALA A C 1
ATOM 807 O O . ALA A 1 105 ? -5.033 2.738 33.394 1.00 60.81 105 ALA A O 1
ATOM 808 N N . PRO A 1 106 ? -3.317 4.122 33.896 1.00 60.22 106 PRO A N 1
ATOM 809 C CA . PRO A 1 106 ? -2.615 4.003 32.612 1.00 60.22 106 PRO A CA 1
ATOM 810 C C . PRO A 1 106 ? -2.269 2.558 32.223 1.00 60.22 106 PRO A C 1
ATOM 812 O O . PRO A 1 106 ? -2.191 2.237 31.040 1.00 60.22 106 PRO A O 1
ATOM 815 N N . LEU A 1 107 ? -2.142 1.641 33.190 1.00 61.53 107 LEU A N 1
ATOM 816 C CA . LEU A 1 107 ? -1.887 0.227 32.898 1.00 61.53 107 LEU A CA 1
ATOM 817 C C . LEU A 1 107 ? -3.089 -0.474 32.235 1.00 61.53 107 LEU A C 1
ATOM 819 O O . LEU A 1 107 ? -2.903 -1.328 31.369 1.00 61.53 107 LEU A O 1
ATOM 823 N N . ARG A 1 108 ? -4.333 -0.094 32.570 1.00 62.66 108 ARG A N 1
ATOM 824 C CA . ARG A 1 108 ? -5.543 -0.717 31.994 1.00 62.66 108 ARG A CA 1
ATOM 825 C C . ARG A 1 108 ? -5.813 -0.288 30.550 1.0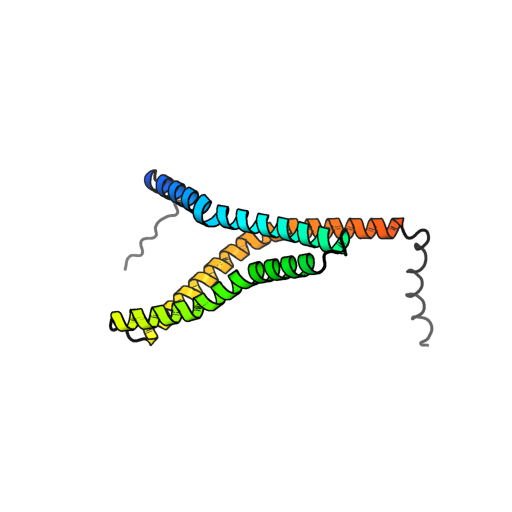0 62.66 108 ARG A C 1
ATOM 827 O O . ARG A 1 108 ? -6.562 -0.981 29.856 1.00 62.66 108 ARG A O 1
ATOM 834 N N . SER A 1 109 ? -5.299 0.859 30.099 1.00 62.47 109 SER A N 1
ATOM 835 C CA . SER A 1 109 ? -5.450 1.307 28.705 1.00 62.47 109 SER A CA 1
ATOM 836 C C . SER A 1 109 ? -4.436 0.618 27.791 1.00 62.47 109 SER A C 1
ATOM 838 O O . SER A 1 109 ? -4.837 0.095 26.753 1.00 62.47 109 SER A O 1
ATOM 840 N N . LEU A 1 110 ? -3.174 0.505 28.220 1.00 64.50 110 LEU A N 1
ATOM 841 C CA . LEU A 1 110 ? -2.119 -0.244 27.523 1.00 64.50 110 LEU A CA 1
ATOM 842 C C . LEU A 1 110 ? -2.456 -1.731 27.376 1.00 64.50 110 LEU A C 1
ATOM 844 O O . LEU A 1 110 ? -2.316 -2.286 26.289 1.00 64.50 110 LEU A O 1
ATOM 848 N N . GLN A 1 111 ? -2.984 -2.364 28.427 1.00 71.81 111 GLN A N 1
ATOM 849 C CA . GLN A 1 111 ? -3.380 -3.773 28.374 1.00 71.81 111 GLN A CA 1
ATOM 850 C C . GLN A 1 111 ? -4.546 -4.008 27.397 1.00 71.81 111 GLN A C 1
ATOM 852 O O . GLN A 1 111 ? -4.527 -4.961 26.623 1.00 71.81 111 GLN A O 1
ATOM 857 N N . ARG A 1 112 ? -5.530 -3.095 27.353 1.00 70.88 112 ARG A N 1
ATOM 858 C CA . ARG A 1 112 ? -6.605 -3.120 26.344 1.00 70.88 112 ARG A CA 1
ATOM 859 C C . ARG A 1 112 ? -6.084 -2.869 24.929 1.00 70.88 112 ARG A C 1
ATOM 861 O O . ARG A 1 112 ? -6.633 -3.427 23.982 1.00 70.88 112 ARG A O 1
ATOM 868 N N . LEU A 1 113 ? -5.049 -2.044 24.778 1.00 67.81 113 LEU A N 1
ATOM 869 C CA . LEU A 1 113 ? -4.407 -1.786 23.492 1.00 67.81 113 LEU A CA 1
ATOM 870 C C . LEU A 1 113 ? -3.701 -3.035 22.967 1.00 67.81 113 LEU A C 1
ATOM 872 O O . LEU A 1 113 ? -3.934 -3.414 21.825 1.00 67.81 113 LEU A O 1
ATOM 876 N N . PHE A 1 114 ? -2.913 -3.697 23.818 1.00 74.19 114 PHE A N 1
ATOM 877 C CA . PHE A 1 114 ? -2.267 -4.971 23.506 1.00 74.19 114 PHE A CA 1
ATOM 878 C C . PHE A 1 114 ? -3.292 -6.031 23.116 1.00 74.19 114 PHE A C 1
ATOM 880 O O . PHE A 1 114 ? -3.130 -6.683 22.091 1.00 74.19 114 PHE A O 1
ATOM 887 N N . TRP A 1 115 ? -4.401 -6.120 23.853 1.00 73.88 115 TRP A N 1
ATOM 888 C CA . TRP A 1 115 ? -5.478 -7.058 23.540 1.00 73.88 115 TRP A CA 1
ATOM 889 C C . TRP A 1 115 ? -6.139 -6.763 22.183 1.00 73.88 115 TRP A C 1
ATOM 891 O O . TRP A 1 115 ? -6.438 -7.670 21.406 1.00 73.88 115 TRP A O 1
ATOM 901 N N . ARG A 1 116 ? -6.327 -5.479 21.845 1.00 72.62 116 ARG A N 1
ATOM 902 C CA . ARG A 1 116 ? -6.820 -5.067 20.521 1.00 72.62 116 ARG A CA 1
ATOM 903 C C . ARG A 1 116 ? -5.814 -5.385 19.416 1.00 72.62 116 ARG A C 1
ATOM 905 O O . ARG A 1 116 ? -6.224 -5.907 18.382 1.00 72.62 116 ARG A O 1
ATOM 912 N N . LEU A 1 117 ? -4.529 -5.121 19.637 1.00 71.62 117 LEU A N 1
ATOM 913 C CA . LEU A 1 117 ? -3.442 -5.442 18.709 1.00 71.62 117 LEU A CA 1
ATOM 914 C C . LEU A 1 117 ? -3.348 -6.946 18.450 1.00 71.62 117 LEU A C 1
ATOM 916 O O . LEU A 1 117 ? -3.299 -7.360 17.297 1.00 71.62 117 LEU A O 1
ATOM 920 N N . GLU A 1 118 ? -3.413 -7.765 19.495 1.00 73.81 118 GLU A N 1
ATOM 921 C CA . GLU A 1 118 ? -3.387 -9.222 19.386 1.00 73.81 118 GLU A CA 1
ATOM 922 C C . GLU A 1 118 ? -4.603 -9.746 18.614 1.00 73.81 118 GLU A C 1
ATOM 924 O O . GLU A 1 118 ? -4.453 -10.530 17.678 1.00 73.81 118 GLU A O 1
ATOM 929 N N . SER A 1 119 ? -5.800 -9.223 18.897 1.00 73.00 119 SER A N 1
ATOM 930 C CA . SER A 1 119 ? -7.007 -9.581 18.139 1.00 73.00 119 SER A CA 1
ATOM 931 C C . SER A 1 119 ? -6.920 -9.196 16.651 1.00 73.00 119 SER A C 1
ATOM 933 O O . SER A 1 119 ? -7.399 -9.933 15.784 1.00 73.00 119 SER A O 1
ATOM 935 N N . LEU A 1 120 ? -6.265 -8.071 16.338 1.00 70.19 120 LEU A N 1
ATOM 936 C CA . LEU A 1 120 ? -5.983 -7.624 14.973 1.00 70.19 120 LEU A CA 1
ATOM 937 C C . LEU A 1 120 ? -4.973 -8.544 14.289 1.00 70.19 120 LEU A C 1
ATOM 939 O O . LEU A 1 120 ? -5.214 -8.969 13.164 1.00 70.19 120 LEU A O 1
ATOM 943 N N . ILE A 1 121 ? -3.891 -8.915 14.973 1.00 71.88 121 ILE A N 1
ATOM 944 C CA . ILE A 1 121 ? -2.874 -9.841 14.460 1.00 71.88 121 ILE A CA 1
ATOM 945 C C . ILE A 1 121 ? -3.490 -11.212 14.173 1.00 71.88 121 ILE A C 1
ATOM 947 O O . ILE A 1 121 ? -3.223 -11.788 13.121 1.00 71.88 121 ILE A O 1
ATOM 951 N N . VAL A 1 122 ? -4.350 -11.725 15.057 1.00 72.94 122 VAL A N 1
ATOM 952 C CA . VAL A 1 122 ? -5.051 -13.002 14.849 1.00 72.94 122 VAL A CA 1
ATOM 953 C C . VAL A 1 122 ? -5.987 -12.924 13.639 1.00 72.94 122 VAL A C 1
ATOM 955 O O . VAL A 1 122 ? -5.977 -13.830 12.805 1.00 72.94 122 VAL A O 1
ATOM 958 N N . ARG A 1 123 ? -6.739 -11.826 13.477 1.00 69.44 123 ARG A N 1
ATOM 959 C CA . ARG A 1 123 ? -7.577 -11.607 12.283 1.00 69.44 123 ARG A CA 1
ATOM 960 C C . ARG A 1 123 ? -6.755 -11.519 11.004 1.00 69.44 123 ARG A C 1
ATOM 962 O O . ARG A 1 123 ? -7.106 -12.161 10.019 1.00 69.44 123 ARG A O 1
ATOM 969 N N . VAL A 1 124 ? -5.659 -10.765 11.020 1.00 66.62 124 VAL A N 1
ATOM 970 C CA . VAL A 1 124 ? -4.762 -10.630 9.867 1.00 66.62 124 VAL A CA 1
ATOM 971 C C . VAL A 1 124 ? -4.127 -11.975 9.530 1.00 66.62 124 VAL A C 1
ATOM 973 O O . VAL A 1 124 ? -4.125 -12.344 8.365 1.00 66.62 124 VAL A O 1
ATOM 976 N N . ARG A 1 125 ? -3.678 -12.764 10.514 1.00 65.56 125 ARG A N 1
ATOM 977 C CA . ARG A 1 125 ? -3.183 -14.133 10.286 1.00 65.56 125 ARG A CA 1
ATOM 978 C C . ARG A 1 125 ? -4.248 -15.038 9.671 1.00 65.56 125 ARG A C 1
ATOM 980 O O . ARG A 1 125 ? -3.920 -15.814 8.782 1.00 65.56 125 ARG A O 1
ATOM 987 N N . GLY A 1 126 ? -5.505 -14.927 10.099 1.00 71.62 126 GLY A N 1
ATOM 988 C CA . GLY A 1 126 ? -6.620 -15.669 9.503 1.00 71.62 126 GLY A CA 1
ATOM 989 C C . GLY A 1 126 ? -6.837 -15.314 8.030 1.00 71.62 126 GLY A C 1
ATOM 990 O O . GLY A 1 126 ? -6.907 -16.203 7.186 1.00 71.62 126 GLY A O 1
ATOM 991 N N . ILE A 1 127 ? -6.850 -14.017 7.713 1.00 69.12 127 ILE A N 1
ATOM 992 C CA . ILE A 1 127 ? -6.965 -13.505 6.340 1.00 69.12 127 ILE A CA 1
ATOM 993 C C . ILE A 1 127 ? -5.754 -13.949 5.509 1.00 69.12 127 ILE A C 1
ATOM 995 O O . ILE A 1 127 ? -5.913 -14.521 4.436 1.00 69.12 127 ILE A O 1
ATOM 999 N N . VAL A 1 128 ? -4.535 -13.769 6.018 1.00 65.19 128 VAL A N 1
ATOM 1000 C CA . VAL A 1 128 ? -3.307 -14.199 5.339 1.00 65.19 128 VAL A CA 1
ATOM 1001 C C . VAL A 1 128 ? -3.331 -15.703 5.091 1.00 65.19 128 VAL A C 1
ATOM 1003 O O . VAL A 1 128 ? -3.082 -16.105 3.969 1.00 65.19 128 VAL A O 1
ATOM 1006 N N . ASN A 1 129 ? -3.717 -16.544 6.049 1.00 67.88 129 ASN A N 1
ATOM 1007 C CA . ASN A 1 129 ? -3.815 -17.990 5.819 1.00 67.88 129 ASN A CA 1
ATOM 1008 C C . ASN A 1 129 ? -4.890 -18.368 4.788 1.00 67.88 129 ASN A C 1
ATOM 1010 O O . ASN A 1 129 ? -4.740 -19.368 4.088 1.00 67.88 129 ASN A O 1
ATOM 1014 N N . GLN A 1 130 ? -5.951 -17.572 4.658 1.00 71.69 130 GLN A N 1
ATOM 1015 C CA . GLN A 1 130 ? -7.016 -17.801 3.684 1.00 71.69 130 GLN A CA 1
ATOM 1016 C C . GLN A 1 130 ? -6.620 -17.368 2.259 1.00 71.69 130 GLN A C 1
ATOM 1018 O O . GLN A 1 130 ? -6.946 -18.059 1.291 1.00 71.69 130 GLN A O 1
ATOM 1023 N N . TYR A 1 131 ? -5.884 -16.259 2.121 1.00 60.44 131 TYR A N 1
ATOM 1024 C CA . TYR A 1 131 ? -5.492 -15.682 0.826 1.00 60.44 131 TYR A CA 1
ATOM 1025 C C . TYR A 1 131 ? -4.073 -16.063 0.369 1.00 60.44 131 TYR A C 1
ATOM 1027 O O . TYR A 1 131 ? -3.810 -16.096 -0.833 1.00 60.44 131 TYR A O 1
ATOM 1035 N N . ALA A 1 132 ? -3.168 -16.434 1.278 1.00 55.59 132 ALA A N 1
ATOM 1036 C CA . ALA A 1 132 ? -1.820 -16.914 0.964 1.00 55.59 132 ALA A CA 1
ATOM 1037 C C . ALA A 1 132 ? -1.810 -18.067 -0.052 1.00 55.59 132 ALA A C 1
ATOM 1039 O O . ALA A 1 132 ? -1.064 -17.963 -1.026 1.00 55.59 132 ALA A O 1
ATOM 1040 N N . PRO A 1 133 ? -2.640 -19.128 0.058 1.00 63.34 133 PRO A N 1
ATOM 1041 C CA . PRO A 1 133 ? -2.650 -20.177 -0.960 1.00 63.34 133 PRO A CA 1
ATOM 1042 C C . PRO A 1 133 ? -3.180 -19.688 -2.317 1.00 63.34 133 PRO A C 1
ATOM 1044 O O . PRO A 1 133 ? -2.814 -20.254 -3.347 1.00 63.34 133 PRO A O 1
ATOM 1047 N N . GLN A 1 134 ? -4.010 -18.640 -2.355 1.00 64.56 134 GLN A N 1
ATOM 1048 C CA . GLN A 1 134 ? -4.553 -18.088 -3.603 1.00 64.56 134 GLN A CA 1
ATOM 1049 C C . GLN A 1 134 ? -3.522 -17.239 -4.354 1.00 64.56 134 GLN A C 1
ATOM 1051 O O . GLN A 1 134 ? -3.480 -17.287 -5.579 1.00 64.56 134 GLN A O 1
ATOM 1056 N N . VAL A 1 135 ? -2.649 -16.532 -3.631 1.00 61.09 135 VAL A N 1
ATOM 1057 C CA . VAL A 1 135 ? -1.568 -15.717 -4.213 1.00 61.09 135 VAL A CA 1
ATOM 1058 C C . VAL A 1 135 ? -0.299 -16.545 -4.467 1.00 61.09 135 VAL A C 1
ATOM 1060 O O . VAL A 1 135 ? 0.402 -16.322 -5.451 1.00 61.09 135 VAL A O 1
ATOM 1063 N N . ALA A 1 136 ? -0.022 -17.569 -3.654 1.00 60.12 136 ALA A N 1
ATOM 1064 C CA . ALA A 1 136 ? 1.145 -18.435 -3.837 1.00 60.12 136 ALA A CA 1
ATOM 1065 C C . ALA A 1 136 ? 1.042 -19.326 -5.087 1.00 60.12 136 ALA A C 1
ATOM 1067 O O . ALA A 1 136 ? 2.040 -19.568 -5.766 1.00 60.12 136 ALA A O 1
ATOM 1068 N N . ARG A 1 137 ? -0.159 -19.808 -5.434 1.00 62.56 137 ARG A N 1
ATOM 1069 C CA . ARG A 1 137 ? -0.393 -20.662 -6.616 1.00 62.56 137 ARG A CA 1
ATOM 1070 C C . ARG A 1 137 ? -0.001 -20.015 -7.957 1.00 62.56 137 ARG A C 1
ATOM 1072 O O . ARG A 1 137 ? 0.667 -20.689 -8.739 1.00 62.56 137 ARG A O 1
ATOM 1079 N N . PRO A 1 138 ? -0.376 -18.764 -8.278 1.00 66.06 138 PRO A N 1
ATOM 1080 C CA . PRO A 1 138 ? 0.036 -18.134 -9.532 1.00 66.06 138 PRO A CA 1
ATOM 1081 C C . PRO A 1 138 ? 1.542 -17.847 -9.574 1.00 66.06 138 PRO A C 1
ATOM 1083 O O . PRO A 1 138 ? 2.169 -18.108 -10.596 1.00 66.06 138 PRO A O 1
ATOM 1086 N N . VAL A 1 139 ? 2.146 -17.410 -8.463 1.00 63.84 139 VAL A N 1
ATOM 1087 C CA . VAL A 1 139 ? 3.589 -17.111 -8.405 1.00 63.84 139 VAL A CA 1
ATOM 1088 C C . VAL A 1 139 ? 4.435 -18.381 -8.542 1.00 63.84 139 VAL A C 1
ATOM 1090 O O . VAL A 1 139 ? 5.391 -18.406 -9.313 1.00 63.84 139 VAL A O 1
ATOM 1093 N N . THR A 1 140 ? 4.061 -19.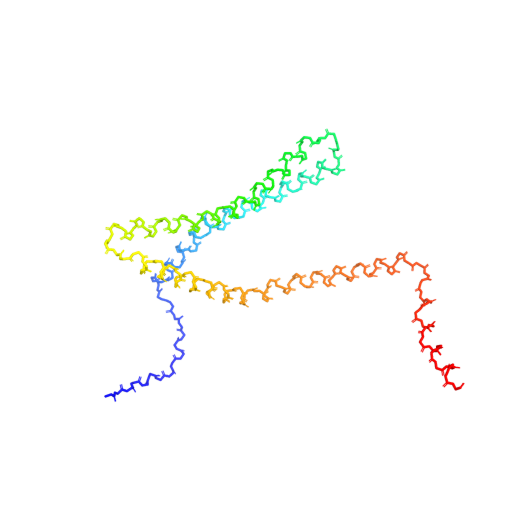471 -7.868 1.00 66.38 140 THR A N 1
ATOM 1094 C CA . THR A 1 140 ? 4.748 -20.771 -8.003 1.00 66.38 140 THR A CA 1
ATOM 1095 C C . THR A 1 140 ? 4.602 -21.360 -9.405 1.00 66.38 140 THR A C 1
ATOM 1097 O O . THR A 1 140 ? 5.570 -21.895 -9.940 1.00 66.38 140 THR A O 1
ATOM 1100 N N . ARG A 1 141 ? 3.434 -21.214 -10.047 1.00 70.50 141 ARG A N 1
ATOM 1101 C CA . ARG A 1 141 ? 3.236 -21.617 -11.450 1.00 70.50 141 ARG A CA 1
ATOM 1102 C C . ARG A 1 141 ? 4.084 -20.794 -12.414 1.00 70.50 141 ARG A C 1
ATOM 1104 O O . ARG A 1 141 ? 4.647 -21.369 -13.341 1.00 70.50 141 ARG A O 1
ATOM 1111 N N . PHE A 1 142 ? 4.188 -19.486 -12.190 1.00 70.19 142 PHE A N 1
ATOM 1112 C CA . PHE A 1 142 ? 5.023 -18.601 -12.997 1.00 70.19 142 PHE A CA 1
ATOM 1113 C C . PHE A 1 142 ? 6.510 -18.939 -12.843 1.00 70.19 142 PHE A C 1
ATOM 1115 O O . PHE A 1 142 ? 7.196 -19.121 -13.843 1.00 70.19 142 PHE A O 1
ATOM 1122 N N . ASN A 1 143 ? 6.987 -19.141 -11.612 1.00 73.88 143 ASN A N 1
ATOM 1123 C CA . ASN A 1 143 ? 8.366 -19.555 -11.346 1.00 73.88 143 ASN A CA 1
ATOM 1124 C C . ASN A 1 143 ? 8.674 -20.931 -11.977 1.00 73.88 143 ASN A C 1
ATOM 1126 O O . ASN A 1 143 ? 9.657 -21.094 -12.692 1.00 73.88 143 ASN A O 1
ATOM 1130 N N . ALA A 1 144 ? 7.764 -21.902 -11.846 1.00 73.25 144 ALA A N 1
ATOM 1131 C CA . ALA A 1 144 ? 7.900 -23.210 -12.493 1.00 73.25 144 ALA A CA 1
ATOM 1132 C C . ALA A 1 144 ? 7.812 -23.161 -14.034 1.00 73.25 144 ALA A C 1
ATOM 1134 O O . ALA A 1 144 ? 8.257 -24.092 -14.708 1.00 73.25 144 ALA A O 1
ATOM 1135 N N . TRP A 1 145 ? 7.191 -22.132 -14.616 1.00 80.50 145 TRP A N 1
ATOM 1136 C CA . TRP A 1 145 ? 7.206 -21.887 -16.060 1.00 80.50 145 TRP A CA 1
ATOM 1137 C C . TRP A 1 145 ? 8.525 -21.240 -16.492 1.00 80.50 145 TRP A C 1
ATOM 1139 O O . TRP A 1 145 ? 9.129 -21.690 -17.461 1.00 80.50 145 TRP A O 1
ATOM 1149 N N . PHE A 1 146 ? 9.013 -20.262 -15.732 1.00 74.06 146 PHE A N 1
ATOM 1150 C CA . PHE A 1 146 ? 10.280 -19.584 -15.991 1.00 74.06 146 PHE A CA 1
ATOM 1151 C C . PHE A 1 146 ? 11.473 -20.546 -15.903 1.00 74.06 146 PHE A C 1
ATOM 1153 O O . PHE A 1 146 ? 12.261 -20.627 -16.839 1.00 74.06 146 PHE A O 1
ATOM 1160 N N . ALA A 1 147 ? 11.529 -21.387 -14.865 1.00 68.69 147 ALA A N 1
ATOM 1161 C CA . ALA A 1 147 ? 12.545 -22.435 -14.733 1.00 68.69 147 ALA A CA 1
ATOM 1162 C C . ALA A 1 147 ? 12.524 -23.434 -15.909 1.00 68.69 147 ALA A C 1
ATOM 1164 O O . ALA A 1 147 ? 13.565 -23.931 -16.344 1.00 68.69 147 ALA A O 1
ATOM 1165 N N . ARG A 1 148 ? 11.340 -23.715 -16.477 1.00 70.81 148 ARG A N 1
ATOM 1166 C CA . ARG A 1 148 ? 11.213 -24.545 -17.687 1.00 70.81 148 ARG A CA 1
ATOM 1167 C C . ARG A 1 148 ? 11.777 -23.852 -18.927 1.00 70.81 148 ARG A C 1
ATOM 1169 O O . ARG A 1 148 ? 12.399 -24.529 -19.741 1.00 70.81 148 ARG A O 1
ATOM 1176 N N . GLN A 1 149 ? 11.580 -22.541 -19.065 1.00 75.69 149 GLN A N 1
ATOM 1177 C CA . GLN A 1 149 ? 12.160 -21.762 -20.163 1.00 75.69 149 GLN A CA 1
ATOM 1178 C C . GLN A 1 149 ? 13.681 -21.703 -20.054 1.00 75.69 149 GLN A C 1
ATOM 1180 O O . GLN A 1 149 ? 14.366 -21.982 -21.030 1.00 75.69 149 GLN A O 1
ATOM 1185 N N . GLU A 1 150 ? 14.207 -21.442 -18.859 1.00 70.88 150 GLU A N 1
ATOM 1186 C CA . GLU A 1 150 ? 15.647 -21.447 -18.600 1.00 70.88 150 GLU A CA 1
ATOM 1187 C C . GLU A 1 150 ? 16.266 -22.802 -18.966 1.00 70.88 150 GLU A C 1
ATOM 1189 O O . GLU A 1 150 ? 17.197 -22.860 -19.761 1.00 70.88 150 GLU A O 1
ATOM 1194 N N . THR A 1 151 ? 15.659 -23.909 -18.525 1.00 71.19 151 THR A N 1
ATOM 1195 C CA . THR A 1 151 ? 16.129 -25.265 -18.862 1.00 71.19 151 THR A CA 1
ATOM 1196 C C . THR A 1 151 ? 16.101 -25.545 -20.373 1.00 71.19 151 THR A C 1
ATOM 1198 O O . THR A 1 151 ? 16.994 -26.211 -20.899 1.00 71.19 151 THR A O 1
ATOM 1201 N N . LEU A 1 152 ? 15.080 -25.061 -21.090 1.00 72.38 152 LEU A N 1
ATOM 1202 C CA . LEU A 1 152 ? 14.973 -25.197 -22.549 1.00 72.38 152 LEU A CA 1
ATOM 1203 C C . LEU A 1 152 ? 16.055 -24.397 -23.273 1.00 72.38 152 LEU A C 1
ATOM 1205 O O . LEU A 1 152 ? 16.688 -24.913 -24.191 1.00 72.38 152 LEU A O 1
ATOM 1209 N N . ILE A 1 153 ? 16.289 -23.166 -22.830 1.00 73.06 153 ILE A N 1
ATOM 1210 C CA . ILE A 1 153 ? 17.320 -22.277 -23.361 1.00 73.06 153 ILE A CA 1
ATOM 1211 C C . ILE A 1 153 ? 18.698 -22.906 -23.129 1.00 73.06 153 ILE A C 1
ATOM 1213 O O . ILE A 1 153 ? 19.455 -23.064 -24.083 1.00 73.06 153 ILE A O 1
ATOM 1217 N N . THR A 1 154 ? 18.995 -23.389 -21.920 1.00 70.31 154 THR A N 1
ATOM 1218 C CA . THR A 1 154 ? 20.257 -24.084 -21.622 1.00 70.31 154 THR A CA 1
ATOM 1219 C C . THR A 1 154 ? 20.446 -25.340 -22.480 1.00 70.31 154 THR A C 1
ATOM 1221 O O . THR A 1 154 ? 21.551 -25.593 -22.958 1.00 70.31 154 THR A O 1
ATOM 1224 N N . ARG A 1 155 ? 19.382 -26.114 -22.741 1.00 66.50 155 ARG A N 1
ATOM 1225 C CA . ARG A 1 155 ? 19.447 -27.299 -23.620 1.00 66.50 155 ARG A CA 1
ATOM 1226 C C . ARG A 1 155 ? 19.663 -26.959 -25.094 1.00 66.50 155 ARG A C 1
ATOM 122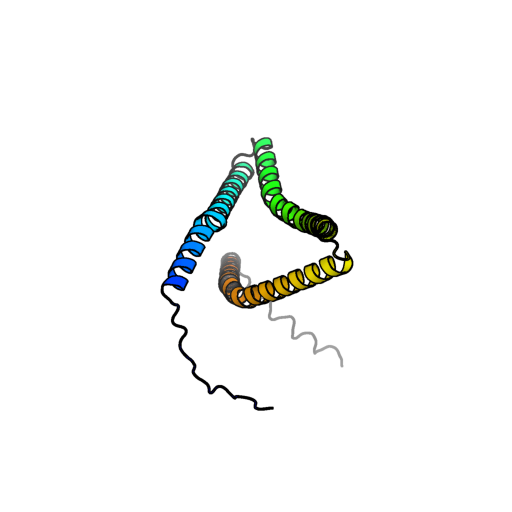8 O O . ARG A 1 155 ? 20.310 -27.733 -25.787 1.00 66.50 155 ARG A O 1
ATOM 1235 N N . LEU A 1 156 ? 19.133 -25.835 -25.572 1.00 68.62 156 LEU A N 1
ATOM 1236 C CA . LEU A 1 156 ? 19.286 -25.393 -26.963 1.00 68.62 156 LEU A CA 1
ATOM 1237 C C . LEU A 1 156 ? 20.634 -24.700 -27.217 1.00 68.62 156 LEU A C 1
ATOM 1239 O O . LEU A 1 156 ? 21.187 -24.828 -28.304 1.00 68.62 156 LEU A O 1
ATOM 1243 N N . LEU A 1 157 ? 21.178 -24.002 -26.216 1.00 69.94 157 LEU A N 1
ATOM 1244 C CA . LEU A 1 157 ? 22.472 -23.310 -26.288 1.00 69.94 157 LEU A CA 1
ATOM 1245 C C . LEU A 1 157 ? 23.680 -24.197 -25.954 1.00 69.94 157 LEU A C 1
ATOM 1247 O O . LEU A 1 157 ? 24.810 -23.760 -26.154 1.00 69.94 157 LEU A O 1
ATOM 1251 N N . THR A 1 158 ? 23.464 -25.435 -25.499 1.00 56.81 158 THR A N 1
ATOM 1252 C CA . THR A 1 158 ? 24.536 -26.417 -25.262 1.00 56.81 158 THR A CA 1
ATOM 1253 C C . THR A 1 158 ? 24.502 -27.520 -26.331 1.00 56.81 158 THR A C 1
ATOM 1255 O O . THR A 1 158 ? 24.000 -28.618 -26.066 1.00 56.81 158 THR A O 1
ATOM 1258 N N . PRO A 1 159 ? 25.015 -27.288 -27.555 1.00 56.84 159 PRO A N 1
ATOM 1259 C CA . PRO A 1 159 ? 25.184 -28.358 -28.525 1.00 56.84 159 PRO A CA 1
ATOM 1260 C C . PRO A 1 159 ? 26.371 -29.226 -28.082 1.00 56.84 159 PRO A C 1
ATOM 1262 O O . PRO A 1 159 ? 27.523 -28.854 -28.271 1.00 56.84 159 PRO A O 1
ATOM 1265 N N . GLY A 1 160 ? 26.092 -30.379 -27.460 1.00 56.69 160 GLY A N 1
ATOM 1266 C CA . GLY A 1 160 ? 27.108 -31.421 -27.228 1.00 56.69 160 GLY A CA 1
ATOM 1267 C C . GLY A 1 160 ? 27.373 -31.863 -25.783 1.00 56.69 160 GLY A C 1
ATOM 1268 O O . GLY A 1 160 ? 28.417 -32.447 -25.528 1.00 56.69 160 GLY A O 1
ATOM 1269 N N . GLY A 1 161 ? 26.461 -31.641 -24.833 1.00 48.53 161 GLY A N 1
ATOM 1270 C CA . GLY A 1 161 ? 26.668 -32.000 -23.419 1.00 48.53 161 GLY A CA 1
ATOM 1271 C C . GLY A 1 161 ? 25.856 -33.189 -22.896 1.00 48.53 161 GLY A C 1
ATOM 1272 O O . GLY A 1 161 ? 25.481 -33.186 -21.730 1.00 48.53 161 GLY A O 1
ATOM 1273 N N . ALA A 1 162 ? 25.509 -34.178 -23.725 1.00 48.09 162 ALA A N 1
ATOM 1274 C CA . ALA A 1 162 ? 24.749 -35.361 -23.286 1.00 48.09 162 ALA A CA 1
ATOM 1275 C C . ALA A 1 162 ? 25.636 -36.551 -22.862 1.00 48.09 162 ALA A C 1
ATOM 1277 O O . ALA A 1 162 ? 25.155 -37.680 -22.797 1.00 48.09 162 ALA A O 1
ATOM 1278 N N . ALA A 1 163 ? 26.922 -36.328 -22.577 1.00 50.09 163 ALA A N 1
ATOM 1279 C CA . ALA A 1 163 ? 27.864 -37.412 -22.312 1.00 50.09 163 ALA A CA 1
ATOM 1280 C C . ALA A 1 163 ? 28.907 -37.066 -21.238 1.00 50.09 163 ALA A C 1
ATOM 1282 O O . ALA A 1 163 ? 30.080 -37.055 -21.560 1.00 50.09 163 ALA A O 1
ATOM 1283 N N . THR A 1 164 ? 28.515 -36.802 -19.982 1.00 50.19 164 THR A N 1
ATOM 1284 C CA . THR A 1 164 ? 29.455 -36.849 -18.824 1.00 50.19 164 THR A CA 1
ATOM 1285 C C . THR A 1 164 ? 28.776 -36.885 -17.437 1.00 50.19 164 THR A C 1
ATOM 1287 O O . THR A 1 164 ? 29.328 -36.392 -16.464 1.00 50.19 164 THR A O 1
ATOM 1290 N N . VAL A 1 165 ? 27.591 -37.495 -17.269 1.00 50.69 165 VAL A N 1
ATOM 1291 C CA . VAL A 1 165 ? 27.022 -37.726 -15.908 1.00 50.69 165 VAL A CA 1
ATOM 1292 C C . VAL A 1 165 ? 26.626 -39.193 -15.689 1.00 50.69 165 VAL A C 1
ATOM 1294 O O . VAL A 1 165 ? 25.651 -39.513 -15.016 1.00 50.69 165 VAL A O 1
ATOM 1297 N N . ARG A 1 166 ? 27.380 -40.126 -16.283 1.00 48.22 166 ARG A N 1
ATOM 1298 C CA . ARG A 1 166 ? 27.220 -41.570 -16.028 1.00 48.22 166 ARG A CA 1
ATOM 1299 C C . ARG A 1 166 ? 28.552 -42.315 -15.903 1.00 48.22 166 ARG A C 1
ATOM 1301 O O . ARG A 1 166 ? 28.643 -43.466 -16.301 1.00 48.22 166 ARG A O 1
ATOM 1308 N N . GLN A 1 167 ? 29.577 -41.652 -15.371 1.00 47.22 167 GLN A N 1
ATOM 1309 C CA . GLN A 1 167 ? 30.885 -42.265 -15.132 1.00 47.22 167 GLN A CA 1
ATOM 1310 C C . GLN A 1 167 ? 31.543 -41.664 -13.884 1.00 47.22 167 GLN A C 1
ATOM 1312 O O . GLN A 1 167 ? 32.647 -41.150 -13.947 1.00 47.22 167 GLN A O 1
ATOM 1317 N N . ASP A 1 168 ? 30.818 -41.659 -12.762 1.00 44.84 168 ASP A N 1
ATOM 1318 C CA . ASP A 1 168 ? 31.413 -41.369 -11.444 1.00 44.84 168 ASP A CA 1
ATOM 1319 C C . ASP A 1 168 ? 30.673 -42.091 -10.300 1.00 44.84 168 ASP A C 1
ATOM 1321 O O . ASP A 1 168 ? 30.571 -41.610 -9.176 1.00 44.84 168 ASP A O 1
ATOM 1325 N N . ARG A 1 169 ? 30.054 -43.243 -10.608 1.00 48.84 169 ARG A N 1
ATOM 1326 C CA . ARG A 1 169 ? 29.359 -44.075 -9.608 1.00 48.84 169 ARG A CA 1
ATOM 1327 C C . ARG A 1 169 ? 29.787 -45.547 -9.595 1.00 48.84 169 ARG A C 1
ATOM 1329 O O . ARG A 1 169 ? 29.250 -46.288 -8.787 1.00 48.84 169 ARG A O 1
ATOM 1336 N N . ASP A 1 170 ? 30.743 -45.941 -10.439 1.00 49.56 170 ASP A N 1
ATOM 1337 C CA . ASP A 1 170 ? 31.221 -47.335 -10.537 1.00 49.56 170 ASP A CA 1
ATOM 1338 C C . ASP A 1 170 ? 32.677 -47.536 -10.077 1.00 49.56 170 ASP A C 1
ATOM 1340 O O . ASP A 1 170 ? 33.136 -48.667 -9.999 1.00 49.56 170 ASP A O 1
ATOM 1344 N N . SER A 1 171 ? 33.421 -46.483 -9.724 1.00 52.50 171 SER A N 1
ATOM 1345 C CA . SER A 1 171 ? 34.844 -46.592 -9.350 1.00 52.50 171 SER A CA 1
ATOM 1346 C C . SER A 1 171 ? 35.118 -46.695 -7.843 1.00 52.50 171 SER A C 1
ATOM 1348 O O . SER A 1 171 ? 36.274 -46.811 -7.449 1.00 52.50 171 SER A O 1
ATOM 1350 N N . THR A 1 172 ? 34.098 -46.692 -6.979 1.00 52.91 172 THR A N 1
ATOM 1351 C CA . THR A 1 172 ? 34.272 -46.815 -5.515 1.00 52.91 172 THR A CA 1
ATOM 1352 C C . THR A 1 172 ? 34.071 -48.226 -4.959 1.00 52.91 172 THR A C 1
ATOM 1354 O O . THR A 1 172 ? 34.017 -48.378 -3.744 1.00 52.91 172 THR A O 1
ATOM 1357 N N . HIS A 1 173 ? 34.005 -49.265 -5.802 1.00 53.28 173 HIS A N 1
ATOM 1358 C CA . HIS A 1 173 ? 33.825 -50.651 -5.339 1.00 53.28 173 HIS A CA 1
ATOM 1359 C C . HIS A 1 173 ? 34.995 -51.618 -5.596 1.00 53.28 173 HIS A C 1
ATOM 1361 O O . HIS A 1 173 ? 34.862 -52.785 -5.248 1.00 53.28 173 HIS A O 1
ATOM 1367 N N . GLU A 1 174 ? 36.141 -51.169 -6.124 1.00 51.62 174 GLU A N 1
ATOM 1368 C CA . GLU A 1 174 ? 37.267 -52.072 -6.453 1.00 51.62 174 GLU A CA 1
ATOM 1369 C C . GLU A 1 174 ? 38.568 -51.861 -5.650 1.00 51.62 174 GLU A C 1
ATOM 1371 O O . GLU A 1 174 ? 39.589 -52.429 -6.019 1.00 51.62 174 GLU A O 1
ATOM 1376 N N . LEU A 1 175 ? 38.591 -51.092 -4.551 1.00 54.88 175 LEU A N 1
ATOM 1377 C CA . LEU A 1 175 ? 39.843 -50.862 -3.794 1.00 54.88 175 LEU A CA 1
ATOM 1378 C C . LEU A 1 175 ? 39.724 -50.944 -2.260 1.00 54.88 175 LEU A C 1
ATOM 1380 O O . LEU A 1 175 ? 40.405 -50.199 -1.564 1.00 54.88 175 LEU A O 1
ATOM 1384 N N . GLU A 1 176 ? 38.918 -51.867 -1.730 1.00 50.56 176 GLU A N 1
ATOM 1385 C CA . GLU A 1 176 ? 39.066 -52.337 -0.337 1.00 50.56 176 GLU A CA 1
ATOM 1386 C C . GLU A 1 176 ? 38.830 -53.862 -0.244 1.00 50.56 176 GLU A C 1
ATOM 1388 O O . GLU A 1 176 ? 37.867 -54.323 0.364 1.00 50.56 176 GLU A O 1
ATOM 1393 N N . GLU A 1 177 ? 39.721 -54.640 -0.871 1.00 47.38 177 GLU A N 1
ATOM 1394 C CA . GLU A 1 177 ? 40.184 -55.950 -0.366 1.00 47.38 177 GLU A CA 1
ATOM 1395 C C . GLU A 1 177 ? 41.711 -55.916 -0.226 1.00 47.38 177 GLU A C 1
ATOM 1397 O O . GLU A 1 177 ? 42.373 -55.349 -1.130 1.00 47.38 177 GLU A O 1
#

Secondary structure (DSSP, 8-state):
----------------HHHHHHHHHHHHHHIIIIIHHHHHHHHHHHHHHHHHHHHHHH-TT-HHHHHHHHHHHHHHHHHHHHHHHHHHHHHHHHHHHHHHHTT--HHHHHHHHHHHHHHHHHHHHHHHHHHHHHHHHHHHHHHHHHHHHHHHHHHHH-TT-SSSSSSSSSTTSSS--

Foldseek 3Di:
DDPPDDDDDPPPDDDDPVRVVVVVVVVVCCVVPPVVVVVVLVVVLVVLVVVLCCCVPPPVVPVVSNVVSVVVNVCSVCVVVVVVVVVVVVVLVVLVVVCVVVVHDSVVSVVVVVVVVVVVVVVVVVVCVVCVVVVVVVVVVVVVVVVVVVVVVVVVVDPPPPPDDPPDPPPPPPPDD

pLDDT: mean 72.38, std 12.65, range [39.41, 92.44]